Protein AF-A0A015KAN5-F1 (afdb_monomer_lite)

Organism: Rhizophagus irregularis (strain DAOM 197198w) (NCBI:txid1432141)

Sequence (94 aa):
MLPTLTTLQRRKPHLYNPDWLCPQCNSSPETLDHLWTCFYILPEFSPLNTFKTLLLALRSNYLDKFLSASSLIPLPDSFAVEFTALRCWDCDPP

Secondary structure (DSSP, 8-state):
-PPPHHHHHHH-TTTS-TTPBPTTTSSSB--HHHHHH-TTS-GGG-HHHHHHHHHHHHIIIIIHHHHH-S--PPPPTTHHHHHHT-TTS-----

Structure (mmCIF, N/CA/C/O backbone):
data_AF-A0A015KAN5-F1
#
_entry.id   AF-A0A015KAN5-F1
#
loop_
_atom_site.group_PDB
_atom_site.id
_atom_site.type_symbol
_atom_site.label_atom_id
_atom_site.label_alt_id
_atom_site.label_comp_id
_atom_site.label_asym_id
_atom_site.label_entity_id
_atom_site.label_seq_id
_atom_site.pdbx_PDB_ins_code
_atom_site.Cartn_x
_atom_site.Cartn_y
_atom_site.Cartn_z
_atom_site.occupancy
_atom_site.B_iso_or_equiv
_atom_site.auth_seq_id
_atom_site.auth_comp_id
_atom_site.auth_asym_id
_atom_site.auth_atom_id
_atom_site.pdbx_PDB_model_num
ATOM 1 N N . MET A 1 1 ? -9.345 -6.069 -1.768 1.00 55.50 1 MET A N 1
ATOM 2 C CA . MET A 1 1 ? -7.914 -6.003 -2.150 1.00 55.50 1 MET A CA 1
ATOM 3 C C . MET A 1 1 ? -7.808 -5.369 -3.531 1.00 55.50 1 MET A C 1
ATOM 5 O O . MET A 1 1 ? -8.535 -5.816 -4.413 1.00 55.50 1 MET A O 1
ATOM 9 N N . LEU A 1 2 ? -6.976 -4.333 -3.732 1.00 54.88 2 LEU A N 1
ATOM 10 C CA . LEU A 1 2 ? -6.672 -3.867 -5.095 1.00 54.88 2 LEU A CA 1
ATOM 11 C C . LEU A 1 2 ? -5.980 -5.017 -5.855 1.00 54.88 2 LEU A C 1
ATOM 13 O O . LEU A 1 2 ? -5.092 -5.651 -5.282 1.00 54.88 2 LEU A O 1
ATOM 17 N N . PRO A 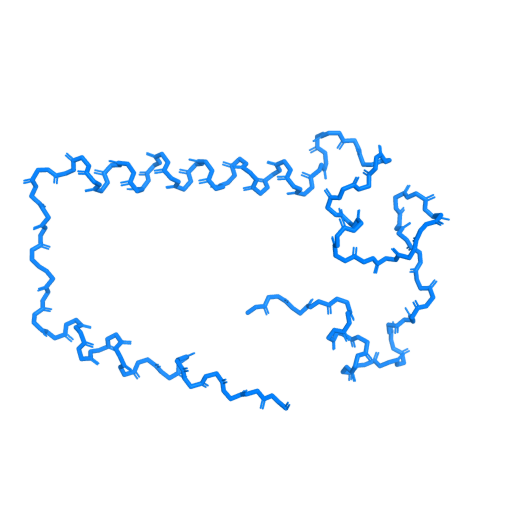1 3 ? -6.384 -5.330 -7.096 1.00 62.44 3 PRO A N 1
ATOM 18 C CA . PRO A 1 3 ? -5.790 -6.431 -7.840 1.00 62.44 3 PRO A CA 1
ATOM 19 C C . PRO A 1 3 ? -4.324 -6.124 -8.164 1.00 62.44 3 PRO A C 1
ATOM 21 O O . PRO A 1 3 ? -3.995 -5.055 -8.671 1.00 62.44 3 PRO A O 1
ATOM 24 N N . THR A 1 4 ? -3.446 -7.081 -7.874 1.00 78.56 4 THR A N 1
ATOM 25 C CA . THR A 1 4 ? -2.031 -7.033 -8.262 1.00 78.56 4 THR A CA 1
ATOM 26 C C . THR A 1 4 ? -1.896 -7.131 -9.787 1.00 78.56 4 THR A C 1
ATOM 28 O O . THR A 1 4 ? -2.785 -7.691 -10.435 1.00 78.56 4 THR A O 1
ATOM 31 N N . LEU A 1 5 ? -0.780 -6.679 -10.380 1.00 78.94 5 LEU A N 1
ATOM 32 C CA . LEU A 1 5 ? -0.536 -6.883 -11.819 1.00 78.94 5 LEU A CA 1
ATOM 33 C C . LEU A 1 5 ? -0.655 -8.368 -12.199 1.00 78.94 5 LEU A C 1
ATOM 35 O O . LEU A 1 5 ? -1.311 -8.697 -13.178 1.00 78.94 5 LEU A O 1
ATOM 39 N N . THR A 1 6 ? -0.149 -9.275 -11.360 1.00 79.06 6 THR A N 1
ATOM 40 C CA . THR A 1 6 ? -0.297 -10.727 -11.551 1.00 79.06 6 THR A CA 1
ATOM 41 C C . THR A 1 6 ? -1.760 -11.184 -11.570 1.00 79.06 6 THR A C 1
ATOM 43 O O . THR A 1 6 ? -2.138 -12.063 -12.345 1.00 79.06 6 THR A O 1
ATOM 46 N N . THR A 1 7 ? -2.625 -10.562 -10.765 1.00 84.50 7 THR A N 1
ATOM 47 C CA . THR A 1 7 ? -4.074 -10.814 -10.785 1.00 84.50 7 THR A CA 1
ATOM 48 C C . THR A 1 7 ? -4.710 -10.270 -12.065 1.00 84.50 7 THR A C 1
ATOM 50 O O . THR A 1 7 ? -5.563 -10.933 -12.657 1.00 84.50 7 THR A O 1
ATOM 53 N N . LEU A 1 8 ? -4.299 -9.081 -12.512 1.00 85.88 8 LEU A N 1
ATOM 54 C CA . LEU A 1 8 ? -4.779 -8.460 -13.750 1.00 85.88 8 LEU A CA 1
ATOM 55 C C . LEU A 1 8 ? -4.367 -9.273 -14.985 1.00 85.88 8 LEU A C 1
ATOM 57 O O . LEU A 1 8 ? -5.217 -9.564 -15.824 1.00 85.88 8 LEU A O 1
ATOM 61 N N . GLN A 1 9 ? -3.117 -9.732 -15.038 1.00 86.88 9 GLN A N 1
ATOM 62 C CA . GLN A 1 9 ? -2.581 -10.617 -16.076 1.00 86.88 9 GLN A CA 1
ATOM 63 C C . GLN A 1 9 ? -3.340 -11.943 -16.140 1.00 86.88 9 GLN A C 1
ATOM 65 O O . GLN A 1 9 ? -3.744 -12.358 -17.221 1.00 86.88 9 GLN A O 1
ATOM 70 N N . ARG A 1 10 ? -3.635 -12.577 -14.995 1.00 85.50 10 ARG A N 1
ATOM 71 C CA . ARG A 1 10 ? -4.457 -13.802 -14.962 1.00 85.50 10 ARG A CA 1
ATOM 72 C C . ARG A 1 10 ? -5.875 -13.578 -15.489 1.00 85.50 10 ARG A C 1
ATOM 74 O O . ARG A 1 10 ? -6.419 -14.451 -16.155 1.00 85.50 10 ARG A O 1
ATOM 81 N N . ARG A 1 11 ? -6.490 -12.433 -15.178 1.00 88.56 11 ARG A N 1
ATOM 82 C CA . ARG A 1 11 ? -7.883 -12.137 -15.555 1.00 88.56 11 ARG A CA 1
ATOM 83 C C . ARG A 1 11 ? -8.026 -11.648 -16.996 1.00 88.56 11 ARG A C 1
ATOM 85 O O . ARG A 1 11 ? -9.047 -11.919 -17.621 1.00 88.56 11 ARG A O 1
ATOM 92 N N . LYS A 1 12 ? -7.051 -10.896 -17.511 1.00 88.44 12 LYS A N 1
ATOM 93 C CA . LYS A 1 12 ? -7.076 -10.286 -18.851 1.00 88.44 12 LYS A CA 1
ATOM 94 C C . LYS A 1 12 ? -5.682 -10.298 -19.504 1.00 88.44 12 LYS A C 1
ATOM 96 O O . LYS A 1 12 ? -5.109 -9.234 -19.738 1.00 88.44 12 LYS A O 1
ATOM 101 N N . PRO A 1 13 ? -5.143 -11.476 -19.862 1.00 86.19 13 PRO A N 1
ATOM 102 C CA . PRO A 1 13 ? -3.774 -11.600 -20.383 1.00 86.19 13 PRO A CA 1
ATOM 103 C C . PRO A 1 13 ? -3.554 -10.870 -21.716 1.00 86.19 13 PRO A C 1
ATOM 105 O O . PRO A 1 13 ? -2.445 -10.464 -22.026 1.00 86.19 13 PRO A O 1
ATOM 108 N N . HIS A 1 14 ? -4.620 -10.649 -22.490 1.00 88.94 14 HIS A N 1
ATOM 109 C CA . HIS A 1 14 ? -4.572 -9.891 -23.743 1.00 88.94 14 HIS A CA 1
ATOM 110 C C . HIS A 1 14 ? -4.407 -8.372 -23.543 1.00 88.94 14 HIS A C 1
ATOM 112 O O . HIS A 1 14 ? -4.078 -7.679 -24.499 1.00 88.94 14 HIS A O 1
ATOM 118 N N . LEU A 1 15 ? -4.656 -7.844 -22.335 1.00 88.12 15 LEU A N 1
ATOM 119 C CA . LEU A 1 15 ? -4.483 -6.419 -22.013 1.00 88.12 15 LEU A CA 1
ATOM 120 C C . LEU A 1 15 ? -3.216 -6.136 -21.203 1.00 88.12 15 LEU A C 1
ATOM 122 O O . LEU A 1 15 ? -2.675 -5.040 -21.298 1.00 88.12 15 LEU A O 1
ATOM 126 N N . TYR A 1 16 ? -2.771 -7.098 -20.394 1.00 86.94 16 TYR A N 1
ATOM 127 C CA . TYR A 1 16 ? -1.652 -6.928 -19.471 1.00 86.94 16 TYR A CA 1
ATOM 128 C C . TYR A 1 16 ? -0.505 -7.845 -19.889 1.00 86.94 16 TYR A C 1
ATOM 130 O O . TYR A 1 16 ? -0.564 -9.055 -19.668 1.00 86.94 16 TYR A O 1
ATOM 138 N N . ASN A 1 17 ? 0.531 -7.268 -20.499 1.00 85.19 17 ASN A N 1
ATOM 139 C CA . ASN A 1 17 ? 1.687 -8.023 -20.976 1.00 85.19 17 ASN A CA 1
ATOM 140 C C . ASN A 1 17 ? 2.576 -8.455 -19.782 1.00 85.19 17 ASN A C 1
ATOM 142 O O . ASN A 1 17 ? 2.860 -7.624 -18.913 1.00 85.19 17 ASN A O 1
ATOM 146 N N . PRO A 1 18 ? 3.008 -9.730 -19.698 1.00 82.50 18 PRO A N 1
ATOM 147 C CA . PRO A 1 18 ? 3.979 -10.189 -18.697 1.00 82.50 18 PRO A CA 1
ATOM 148 C C . PRO A 1 18 ? 5.343 -9.493 -18.780 1.00 82.50 18 PRO A C 1
ATOM 150 O O . PRO A 1 18 ? 6.003 -9.350 -17.754 1.00 82.50 18 PRO A O 1
ATOM 153 N N . ASP A 1 19 ? 5.730 -9.013 -19.959 1.00 88.38 19 ASP A N 1
ATOM 154 C CA . ASP A 1 19 ? 7.025 -8.378 -20.221 1.00 88.38 19 ASP A CA 1
ATOM 155 C C . ASP A 1 19 ? 7.017 -6.865 -19.949 1.00 88.38 19 ASP A C 1
ATOM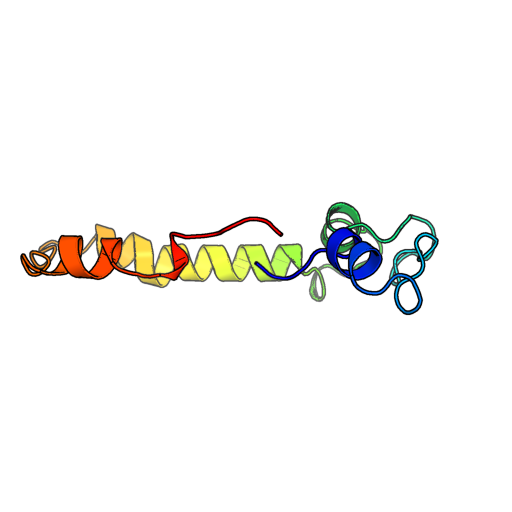 157 O O . ASP A 1 19 ? 7.948 -6.153 -20.332 1.00 88.38 19 ASP A O 1
ATOM 161 N N . TRP A 1 20 ? 5.960 -6.333 -19.322 1.00 89.31 20 TRP A N 1
ATOM 162 C CA . TRP A 1 20 ? 5.934 -4.924 -18.945 1.00 89.31 20 TRP A CA 1
ATOM 163 C C . TRP A 1 20 ? 7.062 -4.598 -17.975 1.00 89.31 20 TRP A C 1
ATOM 165 O O . TRP A 1 20 ? 7.222 -5.207 -16.915 1.00 89.31 20 TRP A O 1
ATOM 175 N N . LEU A 1 21 ? 7.840 -3.598 -18.369 1.00 91.62 21 LEU A N 1
ATOM 176 C CA . LEU A 1 21 ? 8.873 -3.005 -17.547 1.00 91.62 21 LEU A CA 1
ATOM 177 C C . LEU A 1 21 ? 8.274 -1.868 -16.732 1.00 91.62 21 LEU A C 1
ATOM 179 O O . LEU A 1 21 ? 7.291 -1.242 -17.124 1.00 91.62 21 LEU A O 1
ATOM 183 N N . CYS A 1 22 ? 8.902 -1.581 -15.601 1.00 90.06 22 CYS A N 1
ATOM 184 C CA . CYS A 1 22 ? 8.512 -0.468 -14.760 1.00 90.06 22 CYS A CA 1
ATOM 185 C C . CYS A 1 22 ? 8.519 0.847 -15.558 1.00 90.06 22 CYS A C 1
ATOM 18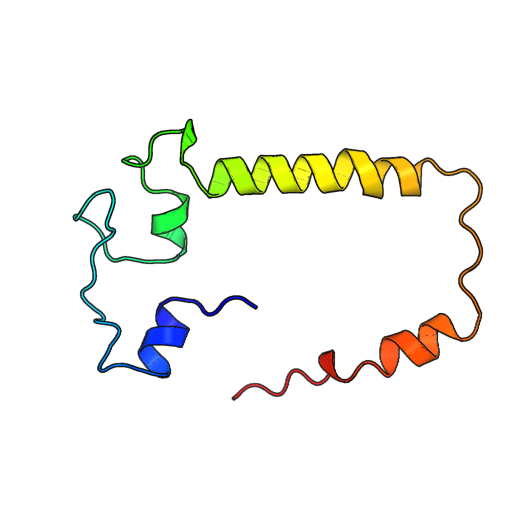7 O O . CYS A 1 22 ? 9.550 1.190 -16.142 1.00 90.06 22 CYS A O 1
ATOM 189 N N . PRO A 1 23 ? 7.441 1.647 -15.513 1.00 88.00 23 PRO A N 1
ATOM 190 C CA . PRO A 1 23 ? 7.340 2.882 -16.290 1.00 88.00 23 PRO A CA 1
ATOM 191 C C . PRO A 1 23 ? 8.315 3.977 -15.830 1.00 88.00 23 PRO A C 1
ATOM 193 O O . PRO A 1 23 ? 8.476 4.977 -16.519 1.00 88.00 23 PRO A O 1
ATOM 196 N N . GLN A 1 24 ? 8.946 3.809 -14.664 1.00 90.50 24 GLN A N 1
ATOM 197 C CA . GLN A 1 24 ? 9.850 4.797 -14.072 1.00 90.50 24 GLN A CA 1
ATOM 198 C C . GLN A 1 24 ? 11.308 4.561 -14.474 1.00 90.50 24 GLN A C 1
ATOM 200 O O . GLN A 1 24 ? 12.006 5.505 -14.827 1.00 90.50 24 GLN A O 1
ATOM 205 N N . CYS A 1 25 ? 11.774 3.308 -14.439 1.00 93.06 25 CYS A N 1
ATOM 206 C CA . CYS A 1 25 ? 13.161 2.971 -14.774 1.00 93.06 25 CYS A CA 1
ATOM 207 C C . CYS A 1 25 ? 13.332 2.288 -16.135 1.00 93.06 25 CYS A C 1
ATOM 209 O O . CYS A 1 25 ? 14.446 2.254 -16.651 1.00 93.06 25 CYS A O 1
ATOM 211 N N . ASN A 1 26 ? 12.262 1.711 -16.693 1.00 93.62 26 ASN A N 1
ATOM 212 C CA . ASN A 1 26 ? 12.256 0.926 -17.928 1.00 93.62 26 ASN A CA 1
ATOM 213 C C . ASN A 1 26 ? 13.357 -0.155 -18.001 1.00 93.62 26 ASN A C 1
ATOM 215 O O . ASN A 1 26 ? 13.865 -0.465 -19.076 1.00 93.62 26 ASN A O 1
ATOM 219 N N . SER A 1 27 ? 13.771 -0.698 -16.853 1.00 92.12 27 SER A N 1
ATOM 220 C CA . SER A 1 27 ? 14.907 -1.628 -16.755 1.00 92.12 27 SER A CA 1
ATOM 221 C C . SER A 1 27 ? 14.610 -2.899 -15.963 1.00 92.12 27 SER A C 1
ATOM 223 O O . SER A 1 27 ? 15.300 -3.900 -16.141 1.00 92.12 27 SER A O 1
ATOM 225 N N . SER A 1 28 ? 13.565 -2.886 -15.137 1.00 91.94 28 SER A N 1
ATOM 226 C CA . SER A 1 28 ? 13.131 -4.028 -14.329 1.00 91.94 28 SER A CA 1
ATOM 227 C C . SER A 1 28 ? 11.679 -4.389 -14.642 1.00 91.94 28 SER A C 1
ATOM 229 O O . SER A 1 28 ? 10.907 -3.486 -14.977 1.00 91.94 28 SER A O 1
ATOM 231 N N . PRO A 1 29 ? 11.269 -5.661 -14.480 1.00 90.81 29 PRO A N 1
ATOM 232 C CA . PRO A 1 29 ? 9.868 -6.056 -14.587 1.00 90.81 29 PRO A CA 1
ATOM 233 C C . PRO A 1 29 ? 8.961 -5.236 -13.662 1.00 90.81 29 PRO A C 1
ATOM 235 O O . PRO A 1 29 ? 9.321 -4.938 -12.517 1.00 90.81 29 PRO A O 1
ATOM 238 N N . GLU A 1 30 ? 7.767 -4.894 -14.140 1.00 88.25 30 GLU A N 1
ATOM 239 C CA . GLU A 1 30 ? 6.757 -4.186 -13.359 1.00 88.25 30 GLU A CA 1
ATOM 240 C C . GLU A 1 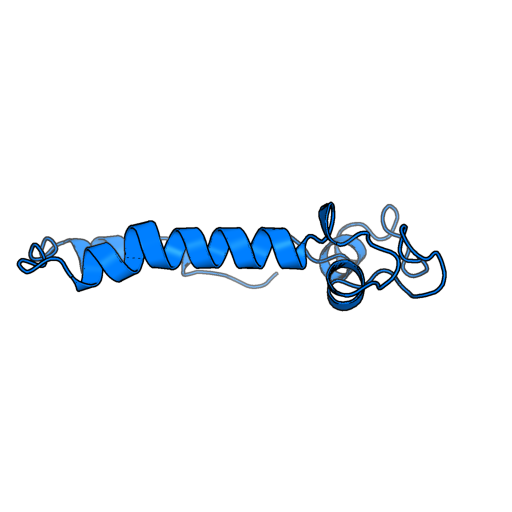30 ? 6.157 -5.120 -12.300 1.00 88.25 30 GLU A C 1
ATOM 242 O O . GLU A 1 30 ? 5.175 -5.822 -12.514 1.00 88.25 30 GLU A O 1
ATOM 247 N N . THR A 1 31 ? 6.755 -5.148 -11.115 1.00 87.38 31 THR A N 1
ATOM 248 C CA . THR A 1 31 ? 6.194 -5.853 -9.956 1.00 87.38 31 THR A CA 1
ATOM 249 C C . THR A 1 31 ? 5.667 -4.853 -8.937 1.00 87.38 31 THR A C 1
ATOM 251 O O . THR A 1 31 ? 6.111 -3.706 -8.898 1.00 87.38 31 THR A O 1
ATOM 254 N N . LEU A 1 32 ? 4.738 -5.283 -8.075 1.00 83.81 32 LEU A N 1
ATOM 255 C CA . LEU A 1 32 ? 4.288 -4.443 -6.961 1.00 83.81 32 LEU A CA 1
ATOM 256 C C . LEU A 1 32 ? 5.461 -4.014 -6.080 1.00 83.81 32 LEU A C 1
ATOM 258 O O . LEU A 1 32 ? 5.558 -2.845 -5.748 1.00 83.81 32 LEU A O 1
ATOM 262 N N . ASP A 1 33 ? 6.376 -4.924 -5.755 1.00 87.56 33 ASP A N 1
ATOM 263 C CA . ASP A 1 33 ? 7.544 -4.587 -4.941 1.00 87.56 33 ASP A CA 1
ATOM 264 C C . ASP A 1 33 ? 8.408 -3.503 -5.607 1.00 87.56 33 ASP A C 1
ATOM 266 O O . ASP A 1 33 ? 8.740 -2.485 -4.995 1.00 87.56 33 ASP A O 1
ATOM 270 N N . HIS A 1 34 ? 8.673 -3.652 -6.907 1.00 90.50 34 HIS A N 1
ATOM 271 C CA . HIS A 1 34 ? 9.468 -2.683 -7.648 1.00 90.50 34 HIS A CA 1
ATOM 272 C C . HIS A 1 34 ? 8.760 -1.330 -7.815 1.00 90.50 34 HIS A C 1
ATOM 274 O O . HIS A 1 34 ? 9.391 -0.294 -7.640 1.00 90.50 34 HIS A O 1
ATOM 280 N N . LEU A 1 35 ? 7.449 -1.296 -8.078 1.00 87.25 35 LEU A N 1
ATOM 281 C CA . LEU A 1 35 ? 6.681 -0.042 -8.167 1.00 87.25 35 LEU A CA 1
ATOM 282 C C . LEU A 1 35 ? 6.740 0.786 -6.874 1.00 87.25 35 LEU A C 1
ATOM 284 O O . LEU A 1 35 ? 6.593 2.006 -6.913 1.00 87.25 35 LEU A O 1
ATOM 288 N N . TRP A 1 36 ? 6.952 0.137 -5.730 1.00 87.69 36 TRP A N 1
ATOM 289 C CA . TRP A 1 36 ? 7.022 0.795 -4.426 1.00 87.69 36 TRP A CA 1
ATOM 290 C C . TRP A 1 36 ? 8.446 1.202 -4.038 1.00 87.69 36 TRP A C 1
ATOM 292 O O . TRP A 1 36 ? 8.616 2.094 -3.204 1.00 87.69 36 TRP A O 1
ATOM 302 N N . THR A 1 37 ? 9.460 0.565 -4.626 1.00 91.06 37 THR A N 1
ATOM 303 C CA . THR A 1 37 ? 10.873 0.702 -4.235 1.00 91.06 37 THR A CA 1
ATOM 304 C C . THR A 1 37 ? 11.782 1.223 -5.349 1.00 91.06 37 THR A C 1
ATOM 306 O O . THR A 1 37 ? 12.975 1.414 -5.118 1.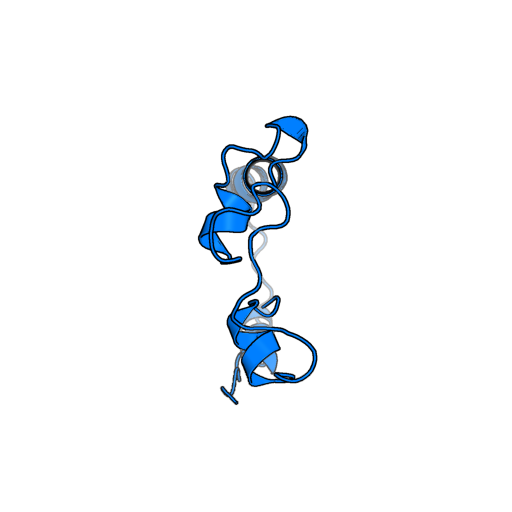00 91.06 37 THR A O 1
ATOM 309 N N . CYS A 1 38 ? 11.253 1.480 -6.549 1.00 93.19 38 CYS A N 1
ATOM 310 C CA . CYS A 1 38 ? 12.040 1.926 -7.695 1.00 93.19 38 CYS A CA 1
ATOM 311 C C . CYS A 1 38 ? 12.789 3.231 -7.384 1.00 93.19 38 CYS A C 1
ATOM 313 O O . CYS A 1 38 ? 12.181 4.273 -7.147 1.00 93.19 38 CYS A O 1
ATOM 315 N N . PHE A 1 39 ? 14.123 3.181 -7.445 1.00 89.25 39 PHE A N 1
ATOM 316 C CA . PHE A 1 39 ? 15.003 4.317 -7.143 1.00 89.25 39 PHE A CA 1
ATOM 317 C C . PHE A 1 39 ? 14.872 5.494 -8.118 1.00 89.25 39 PHE A C 1
ATOM 319 O O . PHE A 1 39 ? 15.313 6.595 -7.802 1.00 89.25 39 PHE A O 1
ATOM 326 N N . TYR A 1 40 ? 14.278 5.269 -9.292 1.00 91.56 40 TYR A N 1
ATOM 327 C CA . TYR A 1 40 ? 14.004 6.322 -10.271 1.00 91.56 40 TYR A CA 1
ATOM 328 C C . TYR A 1 40 ? 12.754 7.139 -9.924 1.00 91.56 40 TYR A C 1
ATOM 330 O O . TYR A 1 40 ? 12.534 8.195 -10.512 1.00 91.56 40 TYR A O 1
ATOM 338 N N . ILE A 1 41 ? 11.948 6.686 -8.957 1.00 89.69 41 ILE A N 1
ATOM 339 C CA . ILE A 1 41 ? 10.832 7.472 -8.439 1.00 89.69 41 ILE A CA 1
ATOM 340 C C . ILE A 1 41 ? 11.391 8.590 -7.563 1.00 89.69 41 ILE A C 1
ATOM 342 O O . ILE A 1 41 ? 12.076 8.335 -6.570 1.00 89.69 41 ILE A O 1
ATOM 346 N N . LEU A 1 42 ? 11.056 9.837 -7.897 1.00 89.69 42 LEU A N 1
ATOM 347 C CA . LEU A 1 42 ? 11.401 10.966 -7.040 1.00 89.69 42 LEU A CA 1
ATOM 348 C C . LEU A 1 42 ? 10.718 10.806 -5.671 1.00 89.69 42 LEU A C 1
ATOM 350 O O . LEU A 1 42 ? 9.553 10.402 -5.616 1.00 89.69 42 LEU A O 1
ATOM 354 N N . PRO A 1 43 ? 11.390 11.151 -4.558 1.00 84.75 43 PRO A N 1
ATOM 355 C CA . PRO A 1 43 ? 10.851 10.948 -3.212 1.00 84.75 43 PRO A CA 1
ATOM 356 C C . PRO A 1 43 ? 9.446 11.526 -2.981 1.00 84.75 43 PRO A C 1
ATOM 358 O O . PRO A 1 43 ? 8.663 10.935 -2.236 1.00 84.75 43 PRO A O 1
ATOM 361 N N . GLU A 1 44 ? 9.126 12.644 -3.637 1.00 87.75 44 GLU A N 1
ATOM 362 C CA . GLU A 1 44 ? 7.827 13.334 -3.613 1.00 87.75 44 GLU A CA 1
ATOM 363 C C . GLU A 1 44 ? 6.691 12.579 -4.319 1.00 87.75 44 GLU A C 1
ATOM 365 O O . GLU A 1 44 ? 5.529 12.742 -3.953 1.00 87.75 44 GLU A O 1
ATOM 370 N N . PHE A 1 45 ? 7.021 11.703 -5.272 1.00 86.94 45 PHE A N 1
ATOM 371 C CA . PHE A 1 45 ? 6.066 10.857 -5.994 1.00 86.94 45 PHE A CA 1
ATOM 372 C C . PHE A 1 45 ? 6.089 9.400 -5.525 1.00 86.94 45 PHE A C 1
ATOM 374 O O . PHE A 1 45 ? 5.410 8.562 -6.112 1.00 86.94 45 PHE A O 1
ATOM 381 N N . SER A 1 46 ? 6.856 9.077 -4.479 1.00 88.06 46 SER A N 1
ATOM 382 C CA . SER A 1 46 ? 6.961 7.713 -3.960 1.00 88.06 46 SER A CA 1
ATOM 383 C C . SER A 1 46 ? 5.629 7.246 -3.362 1.00 88.06 46 SER A C 1
ATOM 385 O O . SER A 1 46 ? 5.231 7.743 -2.300 1.00 88.06 46 SER A O 1
ATOM 387 N N . PRO A 1 47 ? 4.971 6.227 -3.956 1.00 86.31 47 PRO A N 1
ATOM 388 C CA . PRO A 1 47 ? 3.741 5.667 -3.400 1.00 86.31 47 PRO A CA 1
ATOM 389 C C . PRO A 1 47 ? 3.953 5.127 -1.984 1.00 86.31 47 PRO A C 1
ATOM 391 O O . PRO A 1 47 ? 3.083 5.260 -1.124 1.00 86.31 47 PRO A O 1
ATOM 394 N N . LEU A 1 48 ? 5.143 4.575 -1.715 1.00 88.06 48 LEU A N 1
ATOM 395 C CA . LEU A 1 48 ? 5.532 4.084 -0.398 1.00 88.06 48 LEU A CA 1
ATOM 396 C C . LEU A 1 48 ? 5.585 5.213 0.640 1.00 88.06 48 LEU A C 1
ATOM 398 O O . LEU A 1 48 ? 5.116 5.024 1.762 1.00 88.06 48 LEU A O 1
ATOM 402 N N . ASN A 1 49 ? 6.132 6.380 0.291 1.00 89.56 49 ASN A N 1
ATOM 403 C CA . ASN A 1 49 ? 6.168 7.523 1.205 1.00 89.56 49 ASN A CA 1
ATOM 404 C C . ASN A 1 49 ? 4.762 8.055 1.481 1.00 89.56 49 ASN A C 1
ATOM 406 O O . ASN A 1 49 ? 4.411 8.259 2.643 1.00 89.56 49 ASN A O 1
ATOM 410 N N . THR A 1 50 ? 3.929 8.206 0.447 1.00 90.44 50 THR A N 1
ATOM 411 C CA . THR A 1 50 ? 2.519 8.587 0.619 1.00 90.44 50 THR A CA 1
ATOM 412 C C . THR A 1 50 ? 1.793 7.599 1.528 1.00 90.44 50 THR A C 1
ATOM 414 O O . THR A 1 50 ? 1.127 8.008 2.477 1.00 90.44 50 THR A O 1
ATOM 417 N N . PHE A 1 51 ? 1.972 6.297 1.300 1.00 90.56 51 PHE A N 1
ATOM 418 C CA . PHE A 1 51 ? 1.373 5.250 2.122 1.00 90.56 51 PHE A CA 1
ATOM 419 C C . PHE A 1 51 ? 1.832 5.317 3.584 1.00 90.56 51 PHE A C 1
ATOM 421 O O . PHE A 1 51 ? 0.998 5.283 4.487 1.00 90.56 51 PHE A O 1
ATOM 428 N N . LYS A 1 52 ? 3.138 5.478 3.835 1.00 91.38 52 LYS A N 1
ATOM 429 C CA . LYS A 1 52 ? 3.688 5.655 5.191 1.00 91.38 52 LYS A CA 1
ATOM 430 C C . LYS A 1 52 ? 3.082 6.871 5.888 1.00 91.38 52 LYS A C 1
ATOM 432 O O . LYS A 1 52 ? 2.673 6.760 7.040 1.00 91.38 52 LYS A O 1
ATOM 437 N N . THR A 1 53 ? 2.979 8.002 5.195 1.00 94.12 53 THR A N 1
ATOM 438 C CA . THR A 1 53 ? 2.366 9.225 5.732 1.00 94.12 53 THR A CA 1
ATOM 439 C C . THR A 1 53 ? 0.899 9.007 6.089 1.00 94.12 53 THR A C 1
ATOM 441 O O . THR A 1 53 ? 0.477 9.377 7.182 1.00 94.12 53 THR A O 1
ATOM 444 N N . LEU A 1 54 ? 0.127 8.358 5.214 1.00 94.25 54 LEU A N 1
ATOM 445 C CA . LEU A 1 54 ? -1.280 8.048 5.475 1.00 94.25 54 LEU A CA 1
ATOM 446 C C . LEU A 1 54 ? -1.449 7.069 6.644 1.00 94.25 54 LEU A C 1
ATOM 448 O O . LEU A 1 54 ? -2.319 7.279 7.485 1.00 94.25 54 LEU A O 1
ATOM 452 N N . LEU A 1 55 ? -0.601 6.042 6.750 1.00 93.81 55 LEU A N 1
ATOM 453 C CA . LEU A 1 55 ? -0.605 5.122 7.892 1.00 93.81 55 LEU A CA 1
ATOM 454 C C . LEU A 1 55 ? -0.273 5.829 9.206 1.00 93.81 55 LEU A C 1
ATOM 456 O O . LEU A 1 55 ? -0.927 5.583 10.219 1.00 93.81 55 LEU A O 1
ATOM 460 N N . LEU A 1 56 ? 0.727 6.711 9.200 1.00 94.94 56 LEU A N 1
ATOM 461 C CA . LEU A 1 56 ? 1.078 7.511 10.370 1.00 94.94 56 LEU A CA 1
ATOM 462 C C . LEU A 1 56 ? -0.070 8.438 10.764 1.00 94.94 56 LEU A C 1
ATOM 464 O O . LEU A 1 56 ? -0.399 8.516 11.944 1.00 94.94 56 LEU A O 1
ATOM 468 N N . ALA A 1 57 ? -0.711 9.088 9.791 1.00 95.00 57 ALA A N 1
ATOM 469 C CA . ALA A 1 57 ? -1.872 9.934 10.028 1.00 95.00 57 ALA A CA 1
ATOM 470 C C . ALA A 1 57 ? -3.064 9.136 10.573 1.00 95.00 57 ALA A C 1
ATOM 472 O O . ALA A 1 57 ? -3.735 9.612 11.484 1.00 95.00 57 ALA A O 1
ATOM 473 N N . LEU A 1 58 ? -3.320 7.928 10.063 1.00 93.69 58 LEU A N 1
ATOM 474 C CA . LEU A 1 58 ? -4.356 7.038 10.589 1.00 93.69 58 LEU A CA 1
ATOM 475 C C . LEU A 1 58 ? -4.063 6.670 12.048 1.00 93.69 58 LEU A C 1
ATOM 477 O O . LEU A 1 58 ? -4.934 6.783 12.912 1.00 93.69 58 LEU A O 1
ATOM 481 N N . ARG A 1 59 ? -2.826 6.255 12.332 1.00 92.94 59 ARG A N 1
ATOM 482 C CA . ARG A 1 59 ? -2.399 5.873 13.677 1.00 92.94 59 ARG A CA 1
ATOM 483 C C . ARG A 1 59 ? -2.548 7.031 14.660 1.00 92.94 59 ARG A C 1
ATOM 485 O O . ARG A 1 59 ? -3.222 6.871 15.670 1.00 92.94 59 ARG A O 1
ATOM 492 N N . SER A 1 60 ? -1.980 8.190 14.345 1.00 91.81 60 SER A N 1
ATOM 493 C CA . SER A 1 60 ? -1.959 9.327 15.269 1.00 91.81 60 SER A CA 1
ATOM 494 C C . SER A 1 60 ? -3.329 9.977 15.446 1.00 91.81 60 SER A C 1
ATOM 496 O O . SER A 1 60 ? -3.696 10.370 16.552 1.00 91.81 60 SER A O 1
ATOM 498 N N . ASN A 1 61 ? -4.120 10.088 14.375 1.00 90.81 61 ASN A N 1
ATOM 499 C CA . ASN A 1 61 ? -5.408 10.770 14.457 1.00 90.81 61 ASN A CA 1
ATOM 500 C C . ASN A 1 61 ? -6.528 9.899 15.003 1.00 90.81 61 ASN A C 1
ATOM 502 O O . ASN A 1 61 ? -7.461 10.462 15.574 1.00 90.81 61 ASN A O 1
ATOM 506 N N . TYR A 1 62 ? -6.454 8.580 14.827 1.00 85.75 62 TYR A N 1
ATOM 507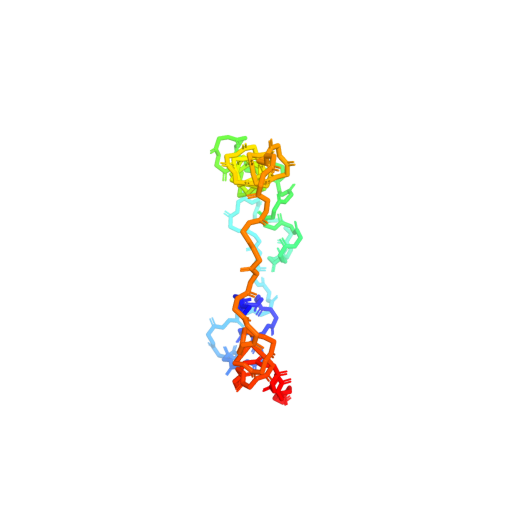 C CA . TYR A 1 62 ? -7.533 7.678 15.217 1.00 85.75 62 TYR A CA 1
ATOM 508 C C . TYR A 1 62 ? -7.094 6.707 16.299 1.00 85.75 62 TYR A C 1
ATOM 510 O O . TYR A 1 62 ? -7.666 6.747 17.381 1.00 85.75 62 TYR A O 1
ATOM 518 N N . LEU A 1 63 ? -6.082 5.869 16.048 1.00 82.88 63 LEU A N 1
ATOM 519 C CA . LEU A 1 63 ? -5.711 4.808 16.993 1.00 82.88 63 LEU A CA 1
ATOM 520 C C . LEU A 1 63 ? -5.206 5.373 18.318 1.00 82.88 63 LEU A C 1
ATOM 522 O O . LEU A 1 63 ? -5.716 4.994 19.365 1.00 82.88 63 LEU A O 1
ATOM 526 N N . ASP A 1 64 ? -4.263 6.311 18.284 1.00 86.44 64 ASP A N 1
ATOM 527 C CA . ASP A 1 64 ? -3.691 6.875 19.507 1.00 86.44 64 ASP A CA 1
ATOM 528 C C . ASP A 1 64 ? -4.761 7.641 20.305 1.00 86.44 64 ASP A C 1
ATOM 530 O O . ASP A 1 64 ? -4.854 7.491 21.522 1.00 86.44 64 ASP A O 1
ATOM 534 N N . LYS A 1 65 ? -5.645 8.385 19.622 1.00 83.88 65 LYS A N 1
ATOM 535 C CA . LYS A 1 65 ? -6.768 9.086 20.269 1.00 83.88 65 LYS A CA 1
ATOM 536 C C . LYS A 1 65 ? -7.784 8.120 20.869 1.00 83.88 65 LYS A C 1
ATOM 538 O O . LYS A 1 65 ? -8.218 8.330 21.998 1.00 83.88 65 LYS A O 1
ATOM 543 N N . PHE A 1 66 ? -8.131 7.064 20.139 1.00 80.69 66 PHE A N 1
ATOM 544 C CA . PHE A 1 66 ? -9.030 6.010 20.600 1.00 80.69 66 PHE A CA 1
ATOM 545 C C . PHE A 1 66 ? -8.468 5.302 21.835 1.00 80.69 66 PHE A C 1
ATOM 547 O O . PHE A 1 66 ? -9.182 5.131 22.816 1.00 80.69 66 PHE A O 1
ATOM 554 N N . LEU A 1 67 ? -7.176 4.961 21.828 1.00 80.06 67 LEU A N 1
ATOM 555 C CA . LEU A 1 67 ? -6.498 4.329 22.962 1.00 80.06 67 LEU A CA 1
ATOM 556 C C . LEU A 1 67 ? -6.344 5.274 24.161 1.00 80.06 67 LEU A C 1
ATOM 558 O O . LEU A 1 67 ? -6.377 4.821 25.300 1.00 80.06 67 LEU A O 1
ATOM 562 N N . SER A 1 68 ? -6.190 6.580 23.923 1.00 81.31 68 SER A N 1
ATOM 563 C CA . SER A 1 68 ? -6.135 7.592 24.987 1.00 81.31 68 SER A CA 1
ATOM 564 C C . SER A 1 68 ? -7.502 7.960 25.570 1.00 81.31 68 SER A C 1
ATOM 566 O O . SER A 1 68 ? -7.565 8.668 26.575 1.00 81.31 68 SER A O 1
ATOM 568 N N . ALA A 1 69 ? -8.601 7.522 24.948 1.00 80.19 69 ALA A N 1
ATOM 569 C CA . ALA A 1 69 ? -9.937 7.823 25.431 1.00 80.19 69 ALA A CA 1
ATOM 570 C C . ALA A 1 69 ? -10.223 7.011 26.704 1.00 80.19 69 ALA A C 1
ATOM 572 O O . ALA A 1 69 ? -10.362 5.791 26.671 1.00 80.19 69 ALA A O 1
ATOM 573 N N . SER A 1 70 ? -10.354 7.706 27.837 1.00 65.38 70 SER A N 1
ATOM 574 C CA . SER A 1 70 ? -10.553 7.132 29.180 1.00 65.38 70 SER A CA 1
ATOM 575 C C . SER A 1 70 ? -11.857 6.344 29.356 1.00 65.38 70 SER A C 1
ATOM 577 O O . SER A 1 70 ? -12.074 5.707 30.384 1.00 65.38 70 SER A O 1
ATOM 579 N N . SER A 1 71 ? -12.757 6.419 28.381 1.00 68.62 71 SER A N 1
ATOM 580 C CA . SER A 1 71 ? -14.051 5.752 28.387 1.00 68.62 71 SER A CA 1
ATOM 581 C C . SER A 1 71 ? -14.243 5.117 27.022 1.00 68.62 71 SER A C 1
ATOM 583 O O . SER A 1 71 ? -14.832 5.713 26.123 1.00 68.62 71 SER A O 1
ATOM 585 N N . LEU A 1 72 ? -13.702 3.911 26.850 1.00 69.50 72 LEU A N 1
ATOM 586 C CA . LEU A 1 72 ? -14.120 3.062 25.745 1.00 69.50 72 LEU A CA 1
ATOM 587 C C . LEU A 1 72 ? -15.616 2.814 25.943 1.00 69.50 72 LEU A C 1
ATOM 589 O O . LEU A 1 72 ? -16.019 2.145 26.895 1.00 69.50 72 LEU A O 1
ATOM 593 N N . ILE A 1 73 ? -16.437 3.443 25.101 1.00 71.38 73 ILE A N 1
ATOM 594 C CA . ILE A 1 73 ? -17.881 3.222 25.092 1.00 71.38 73 ILE A CA 1
ATOM 595 C C . ILE A 1 73 ? -18.073 1.713 24.896 1.00 71.38 73 ILE A C 1
ATOM 597 O O . ILE A 1 73 ? -17.505 1.170 23.942 1.00 71.38 73 ILE A O 1
ATOM 601 N N . PRO A 1 74 ? -18.815 1.022 25.781 1.00 73.62 74 PRO A N 1
ATOM 602 C CA . PRO A 1 74 ? -19.143 -0.376 25.566 1.00 73.62 74 PRO A CA 1
ATOM 603 C C . PRO A 1 74 ? -19.782 -0.510 24.187 1.00 73.62 74 PRO A C 1
ATOM 605 O O . PRO A 1 74 ? -20.731 0.210 23.866 1.00 73.62 74 PRO A O 1
ATOM 608 N N . LEU A 1 75 ? -19.230 -1.387 23.350 1.00 74.31 75 LEU A N 1
ATOM 609 C CA . LEU A 1 75 ? -19.878 -1.714 22.089 1.00 74.31 75 LEU A CA 1
ATOM 610 C C . LEU A 1 75 ? -21.271 -2.284 22.402 1.00 74.31 75 LEU A C 1
ATOM 612 O O . LEU A 1 75 ? -21.406 -3.005 23.393 1.00 74.31 75 LEU A O 1
ATOM 616 N N . PRO A 1 76 ? -22.298 -1.976 21.592 1.00 83.81 76 PRO A N 1
ATOM 617 C CA . PRO A 1 76 ? -23.600 -2.609 21.745 1.00 83.81 76 PRO A CA 1
ATOM 618 C C . PRO A 1 76 ? -23.460 -4.132 21.727 1.00 83.81 76 PRO A C 1
ATOM 620 O O . PRO A 1 76 ? -22.668 -4.663 20.946 1.00 83.81 76 PRO A O 1
ATOM 623 N N . ASP A 1 77 ? -24.275 -4.839 22.509 1.00 84.88 77 ASP A N 1
ATOM 624 C CA . ASP A 1 77 ? -24.237 -6.307 22.565 1.00 84.88 77 ASP A CA 1
ATOM 625 C C . ASP A 1 77 ? -24.478 -6.957 21.184 1.00 84.88 77 ASP A C 1
ATOM 627 O O . ASP A 1 77 ? -23.992 -8.056 20.914 1.00 84.88 77 ASP A O 1
ATOM 631 N N . SER A 1 78 ? -25.169 -6.261 20.269 1.00 88.88 78 SER A N 1
ATOM 632 C CA . SER A 1 78 ? -25.395 -6.717 18.891 1.00 88.88 78 SER A CA 1
ATOM 633 C C . SER A 1 78 ? -24.171 -6.599 17.977 1.00 88.88 78 SER A C 1
ATOM 635 O O . SER A 1 78 ? -24.126 -7.275 16.948 1.00 88.88 78 SER A O 1
ATOM 637 N N . PHE A 1 79 ? -23.154 -5.804 18.340 1.00 85.75 79 PHE A N 1
ATOM 638 C CA . PHE A 1 79 ? -22.015 -5.505 17.467 1.00 85.75 79 PHE A CA 1
ATOM 639 C C . PHE A 1 79 ? -21.283 -6.770 17.020 1.00 85.75 79 PHE A C 1
ATOM 641 O O . PHE A 1 79 ? -20.980 -6.919 15.841 1.00 85.75 79 PHE A O 1
ATOM 648 N N . ALA A 1 80 ? -21.023 -7.703 17.939 1.00 82.38 80 ALA A N 1
ATOM 649 C CA . ALA A 1 80 ? -20.318 -8.940 17.610 1.00 82.38 80 ALA A CA 1
ATOM 650 C C . ALA A 1 80 ? -21.103 -9.795 16.599 1.00 82.38 80 ALA A C 1
ATOM 652 O O . ALA A 1 80 ? -20.516 -10.342 15.663 1.00 82.38 80 ALA A O 1
ATOM 653 N N . VAL A 1 81 ? -22.427 -9.876 16.759 1.00 87.62 81 VAL A N 1
ATOM 654 C CA . VAL A 1 81 ? -23.318 -10.638 15.871 1.00 87.62 81 VAL A CA 1
ATOM 655 C C . VAL A 1 81 ? -23.387 -9.985 14.489 1.00 87.62 81 VAL A C 1
ATOM 657 O O . VAL A 1 81 ? -23.226 -10.662 13.479 1.00 87.62 81 VAL A O 1
ATOM 660 N N . GLU A 1 82 ? -23.564 -8.666 14.425 1.00 89.06 82 GLU A N 1
ATOM 661 C CA . GLU A 1 82 ? -23.644 -7.927 13.159 1.00 89.06 82 GLU A CA 1
ATOM 662 C C . GLU A 1 82 ? -22.306 -7.915 12.410 1.00 89.06 82 GLU A C 1
ATOM 664 O O . GLU A 1 82 ? -22.268 -8.116 11.196 1.00 89.06 82 GLU A O 1
ATOM 669 N N . PHE A 1 83 ? -21.196 -7.733 13.131 1.00 83.50 83 PHE A N 1
ATOM 670 C CA . PHE A 1 83 ? -19.855 -7.719 12.555 1.00 83.50 83 PHE A CA 1
ATOM 671 C C . PHE A 1 83 ? -19.474 -9.079 11.972 1.00 83.50 83 PHE A C 1
ATOM 673 O O . PHE A 1 83 ? -18.930 -9.137 10.873 1.00 83.50 83 PHE A O 1
ATOM 680 N N . THR A 1 84 ? -19.776 -10.178 12.666 1.00 83.56 84 THR A N 1
ATOM 681 C CA . THR A 1 84 ? -19.495 -11.539 12.169 1.00 83.56 84 THR A CA 1
ATOM 682 C C . THR A 1 84 ? -20.435 -11.972 11.044 1.00 83.56 84 THR A C 1
ATOM 684 O O . THR A 1 84 ? -20.039 -12.781 10.212 1.00 83.56 84 THR A O 1
ATOM 687 N N . ALA A 1 85 ? -21.634 -11.391 10.948 1.00 89.44 85 ALA A N 1
ATOM 688 C CA . ALA A 1 85 ? -22.575 -11.627 9.851 1.00 89.44 85 ALA A CA 1
ATOM 689 C C . ALA A 1 85 ? -22.222 -10.890 8.541 1.00 89.44 85 ALA A C 1
ATOM 691 O O . ALA A 1 85 ? -22.929 -11.039 7.537 1.00 89.44 85 ALA A O 1
ATOM 692 N N . LEU A 1 86 ? -21.159 -10.074 8.514 1.00 85.00 86 LEU A N 1
ATOM 693 C CA . LEU A 1 86 ? -20.726 -9.399 7.291 1.00 85.00 86 LEU A CA 1
ATOM 694 C C . LEU A 1 86 ? -20.297 -10.428 6.235 1.00 85.00 86 LEU A C 1
ATOM 696 O O . LEU A 1 86 ? -19.290 -11.114 6.385 1.00 85.00 86 LEU A O 1
ATOM 700 N N . ARG A 1 87 ? -21.001 -10.452 5.096 1.00 75.81 87 ARG A N 1
ATOM 701 C CA . ARG A 1 87 ? -20.711 -11.368 3.973 1.00 75.81 87 ARG A CA 1
ATOM 702 C C . ARG A 1 87 ? -19.311 -11.221 3.367 1.00 75.81 87 ARG A C 1
ATOM 704 O O . ARG A 1 87 ? -18.923 -12.018 2.528 1.00 75.81 87 ARG A O 1
ATOM 711 N N . CYS A 1 88 ? -18.566 -10.175 3.725 1.00 74.50 88 CYS A N 1
ATOM 712 C CA . CYS A 1 88 ? -17.196 -9.989 3.260 1.00 74.50 88 CYS A CA 1
ATOM 713 C C . CYS A 1 88 ? -16.181 -10.901 3.966 1.00 74.50 88 CYS A C 1
ATOM 715 O O . CYS A 1 88 ? -15.043 -10.973 3.507 1.00 74.50 88 CYS A O 1
ATOM 717 N N . TRP A 1 89 ? -16.561 -11.577 5.058 1.00 78.25 89 TRP A N 1
ATOM 718 C CA . TRP A 1 89 ? -15.723 -12.607 5.685 1.00 78.25 89 TRP A CA 1
ATOM 719 C C . TRP A 1 89 ? -15.634 -13.876 4.852 1.00 78.25 89 TRP A C 1
ATOM 721 O O . TRP A 1 89 ? -14.584 -14.518 4.839 1.00 78.25 89 TRP A O 1
ATOM 731 N N . ASP A 1 90 ? -16.688 -14.164 4.092 1.00 76.12 90 ASP A N 1
ATOM 732 C CA . ASP A 1 90 ? -16.731 -15.229 3.099 1.00 76.12 90 ASP A CA 1
ATOM 733 C C . ASP A 1 90 ? -15.946 -14.778 1.855 1.00 76.12 90 ASP A C 1
ATOM 735 O O . ASP A 1 90 ? -16.478 -14.510 0.777 1.00 76.12 90 ASP A O 1
ATOM 739 N N . CYS A 1 91 ? -14.636 -14.592 2.030 1.00 58.12 91 CYS A N 1
ATOM 740 C CA . CYS A 1 91 ? -13.699 -14.379 0.937 1.00 58.12 91 CYS A CA 1
ATOM 741 C C . CYS A 1 91 ? -13.451 -15.717 0.240 1.00 58.12 91 CYS A C 1
ATOM 743 O O . CYS A 1 91 ? -12.371 -16.292 0.382 1.00 58.12 91 CYS A O 1
ATOM 745 N N . ASP A 1 92 ? -14.436 -16.205 -0.512 1.00 60.94 92 ASP A N 1
ATOM 746 C CA . ASP A 1 92 ? -14.227 -17.354 -1.387 1.00 60.94 92 ASP A CA 1
ATOM 747 C C . ASP A 1 92 ? -13.147 -16.989 -2.422 1.00 60.94 92 ASP A C 1
ATOM 749 O O . ASP A 1 92 ? -13.304 -16.013 -3.174 1.00 60.94 92 ASP A O 1
ATOM 753 N N . PRO A 1 93 ? -12.006 -17.704 -2.452 1.00 55.38 93 PRO A N 1
ATOM 754 C CA . PRO A 1 93 ? -11.022 -17.495 -3.495 1.00 55.38 93 PRO A CA 1
ATOM 755 C C . PRO A 1 93 ? -11.611 -17.928 -4.852 1.00 55.38 93 PRO A C 1
ATOM 757 O O . PRO A 1 93 ? -12.357 -18.906 -4.906 1.00 55.38 93 PRO A O 1
ATOM 760 N N . PRO A 1 94 ? -11.289 -17.214 -5.948 1.00 60.88 94 PRO A N 1
ATOM 761 C CA . PRO A 1 94 ? -11.675 -17.617 -7.297 1.00 60.88 94 PRO A CA 1
ATOM 762 C C . PRO A 1 94 ? -10.939 -18.873 -7.775 1.00 60.88 94 PRO A C 1
ATOM 764 O O . PRO A 1 94 ? -9.757 -19.058 -7.394 1.00 60.88 94 PRO A O 1
#

Radius of gyration: 20.11 Å; chains: 1; bounding box: 40×31×53 Å

pLDDT: mean 84.0, std 9.47, range [54.88, 95.0]

Foldseek 3Di:
DPQWLVRVCVVCVVVRPQQDDDPQPSPHGDGPVCLQVPPSDDPVRRPVNVVVVVVVCCCVVPVVVCVPPPDPDPDPPCCVVVVVPPCVVPPPDD